Protein AF-A0AAC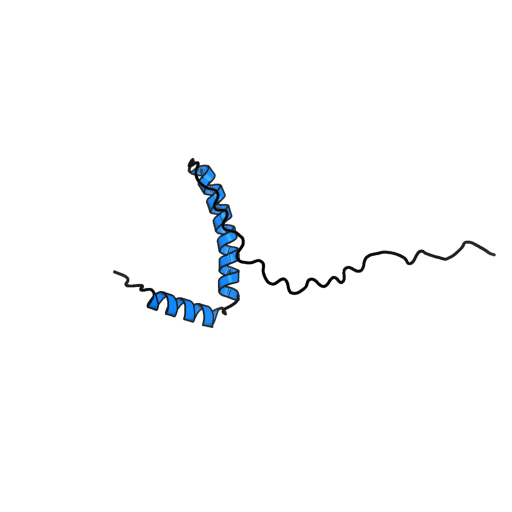9HPM7-F1 (afdb_monomer)

Foldseek 3Di:
DPPCDPVVVVVVVVVVCVVQNPVRVVVVVLVVVVVVVVVVVVVVVVVPDDDDDPPPDPPDPDDPPDPDDPPDDDDDPDPPDDDDDD

Radius of gyration: 26.76 Å; Cα contacts (8 Å, |Δi|>4): 8; chains: 1; bounding box: 82×60×37 Å

Secondary structure (DSSP, 8-state):
-----HHHHHHHHHHHHHHH-TTHHHHHHHHHHHHHHHHHHHHHHHTT----------TT--------------------------

pLDDT: mean 73.32, std 16.23, range [45.03, 95.62]

Solvent-accessible surface area (backbone atoms only — not comparable to full-atom values): 5919 Å² total; per-residue (Å²): 138,82,86,76,44,75,66,56,52,51,51,54,51,49,52,49,32,71,75,61,32,79,70,44,55,60,52,52,51,50,57,52,47,51,53,50,48,52,55,49,53,58,50,42,68,74,65,75,64,94,75,81,85,82,82,74,70,81,90,77,83,72,84,89,78,76,88,67,86,78,77,80,76,77,95,78,82,73,86,86,70,79,90,80,89,135

Mean predicted aligned error: 16.56 Å

Sequence (86 aa):
MFGLGATELLIIAGVLVLLFGATKLPQMARSLGQSARILKAETKGFRGDKGETPAVEAAGSEAPGVQAAQVQQPVQTAPSAPVDKS

InterPro domains:
  IPR003369 Sec-independent protein translocase protein TatA/B/E [PF02416] (2-47)
  IPR006312 Sec-in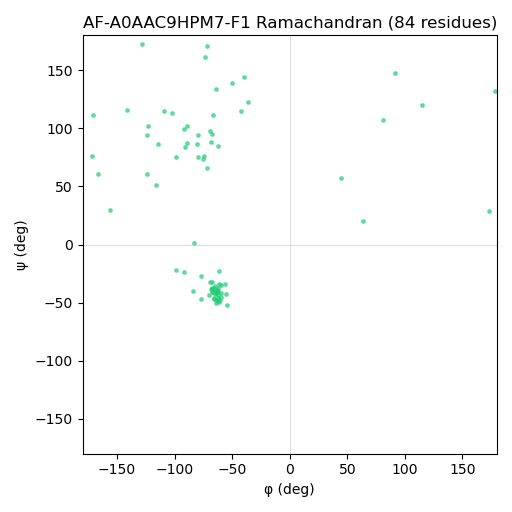dependent protein translocase protein TatA/E [MF_00236] (1-84)

Structure (mmCIF, N/CA/C/O backbone):
data_AF-A0AAC9HPM7-F1
#
_entry.id   AF-A0AAC9HPM7-F1
#
loop_
_atom_site.group_PDB
_atom_site.id
_atom_site.type_symbol
_atom_site.label_atom_id
_atom_site.label_alt_id
_atom_site.label_comp_id
_atom_site.label_asym_id
_atom_site.label_entity_id
_atom_site.label_seq_id
_atom_site.pdbx_PDB_ins_code
_atom_site.Cartn_x
_atom_site.Cartn_y
_atom_site.Cartn_z
_atom_site.occupancy
_atom_site.B_iso_or_equiv
_atom_site.auth_seq_id
_atom_site.auth_comp_id
_atom_site.auth_asym_id
_atom_site.auth_atom_id
_atom_site.pdbx_PDB_model_num
ATOM 1 N N . MET A 1 1 ? 22.932 9.847 -3.756 1.00 52.19 1 MET A N 1
ATOM 2 C CA . MET A 1 1 ? 22.295 10.192 -5.043 1.00 52.19 1 MET A CA 1
ATOM 3 C C . MET A 1 1 ? 21.597 8.953 -5.594 1.00 52.19 1 MET A C 1
ATOM 5 O O . MET A 1 1 ? 22.122 8.306 -6.484 1.00 52.19 1 MET A O 1
ATOM 9 N N . PHE A 1 2 ? 20.461 8.562 -5.010 1.00 61.16 2 PHE A N 1
ATOM 10 C CA . PHE A 1 2 ? 19.631 7.490 -5.564 1.00 61.16 2 PHE A CA 1
ATOM 11 C C . PHE A 1 2 ? 18.605 8.156 -6.475 1.00 61.16 2 PHE A C 1
ATOM 13 O O . PHE A 1 2 ? 17.645 8.753 -5.995 1.00 61.16 2 PHE A O 1
ATOM 20 N N . GLY A 1 3 ? 18.880 8.136 -7.778 1.00 65.00 3 GLY A N 1
ATOM 21 C CA . GLY A 1 3 ? 17.993 8.642 -8.823 1.00 65.00 3 GLY A CA 1
ATOM 22 C C . GLY A 1 3 ? 16.792 7.722 -9.006 1.00 65.00 3 GLY A C 1
ATOM 23 O O . GLY A 1 3 ? 16.671 7.064 -10.028 1.00 65.00 3 GLY A O 1
ATOM 24 N N . LEU A 1 4 ? 15.936 7.635 -7.990 1.00 74.44 4 LEU A N 1
ATOM 25 C CA . LEU A 1 4 ? 14.633 6.994 -8.105 1.00 74.44 4 LEU A CA 1
ATOM 26 C C . LEU A 1 4 ? 13.691 8.003 -8.757 1.00 74.44 4 LEU A C 1
ATOM 28 O O . LEU A 1 4 ? 13.039 8.797 -8.078 1.00 74.44 4 LEU A O 1
ATOM 32 N N . GLY A 1 5 ? 13.697 8.021 -10.085 1.00 87.25 5 GLY A N 1
ATOM 33 C CA . GLY A 1 5 ? 12.742 8.780 -10.865 1.00 87.25 5 GLY A CA 1
ATOM 34 C C . GLY A 1 5 ? 11.355 8.143 -10.814 1.00 87.25 5 GLY A C 1
ATOM 35 O O . GLY A 1 5 ? 11.152 7.022 -10.336 1.00 87.25 5 GLY A O 1
ATOM 36 N N . ALA A 1 6 ? 10.371 8.872 -11.338 1.00 88.81 6 ALA A N 1
ATOM 37 C CA . ALA A 1 6 ? 9.009 8.363 -11.472 1.00 88.81 6 ALA A CA 1
ATOM 38 C C . ALA A 1 6 ? 8.964 7.052 -12.285 1.00 88.81 6 ALA A C 1
ATOM 40 O O . ALA A 1 6 ? 8.173 6.162 -11.979 1.00 88.81 6 ALA A O 1
ATOM 41 N N . THR A 1 7 ? 9.847 6.910 -13.279 1.00 91.75 7 THR A N 1
ATOM 42 C CA . THR A 1 7 ? 9.950 5.720 -14.132 1.00 91.75 7 THR A CA 1
ATOM 43 C C . THR A 1 7 ? 10.397 4.486 -13.348 1.00 91.75 7 THR A C 1
ATOM 45 O O . THR A 1 7 ? 9.768 3.436 -13.455 1.00 91.75 7 THR A O 1
ATOM 48 N N . GLU A 1 8 ? 11.432 4.591 -12.515 1.00 91.88 8 GLU A N 1
ATOM 49 C CA . GLU A 1 8 ? 11.926 3.481 -11.695 1.00 91.88 8 GLU A CA 1
ATOM 50 C C . GLU A 1 8 ? 10.870 3.017 -10.686 1.00 91.88 8 GLU A C 1
ATOM 52 O O . GLU A 1 8 ? 10.664 1.813 -10.514 1.00 91.88 8 GLU A O 1
ATOM 57 N N . LEU A 1 9 ? 10.145 3.954 -10.062 1.00 92.12 9 LEU A N 1
ATOM 58 C CA . LEU A 1 9 ? 9.041 3.614 -9.162 1.00 92.12 9 LEU A CA 1
ATOM 59 C C . LEU A 1 9 ? 7.909 2.877 -9.884 1.00 92.12 9 LEU A C 1
ATOM 61 O O . LEU A 1 9 ? 7.365 1.924 -9.327 1.00 92.12 9 LEU A O 1
ATOM 65 N N . LEU A 1 10 ? 7.578 3.267 -11.118 1.00 93.00 10 LEU A N 1
ATOM 66 C CA . LEU A 1 10 ? 6.584 2.556 -11.926 1.00 93.00 10 LEU A CA 1
ATOM 67 C C . LEU A 1 10 ? 7.031 1.133 -12.266 1.00 93.00 10 LEU A C 1
ATOM 69 O O . LEU A 1 10 ? 6.214 0.217 -12.195 1.00 93.00 10 LEU A O 1
ATOM 73 N N . ILE A 1 11 ? 8.312 0.924 -12.583 1.00 94.75 11 ILE A N 1
ATOM 74 C CA . ILE A 1 11 ? 8.853 -0.414 -12.860 1.00 94.75 11 ILE A CA 1
ATOM 75 C C . ILE A 1 11 ? 8.757 -1.295 -11.609 1.00 94.75 11 ILE A C 1
ATOM 77 O O . ILE A 1 11 ? 8.247 -2.412 -11.684 1.00 94.75 11 ILE A O 1
ATOM 81 N N . ILE A 1 12 ? 9.182 -0.791 -10.446 1.00 93.31 12 ILE A N 1
ATOM 82 C CA . ILE A 1 12 ? 9.111 -1.535 -9.179 1.00 93.31 12 ILE A CA 1
ATOM 83 C C . ILE A 1 12 ? 7.655 -1.852 -8.820 1.00 93.31 12 ILE A C 1
ATOM 85 O O . ILE A 1 12 ? 7.336 -2.992 -8.479 1.00 93.31 12 ILE A O 1
ATOM 89 N N . ALA A 1 13 ? 6.756 -0.871 -8.937 1.00 92.44 13 ALA A N 1
ATOM 90 C CA . ALA A 1 13 ? 5.328 -1.079 -8.723 1.00 92.44 13 ALA A CA 1
ATOM 91 C C . ALA A 1 13 ? 4.764 -2.134 -9.688 1.00 92.44 13 ALA A C 1
ATOM 93 O O . ALA A 1 13 ? 4.014 -3.007 -9.259 1.00 92.44 13 ALA A O 1
ATOM 94 N N . GLY A 1 14 ? 5.174 -2.111 -10.959 1.00 94.62 14 GLY A N 1
ATOM 95 C CA . GLY A 1 14 ? 4.806 -3.112 -11.958 1.00 94.62 14 GLY A CA 1
ATOM 96 C C . GLY A 1 14 ? 5.244 -4.525 -11.570 1.00 94.62 14 GLY A C 1
ATOM 97 O O . GLY A 1 14 ? 4.436 -5.450 -11.625 1.00 94.62 14 GLY A O 1
ATOM 98 N N . VAL A 1 15 ? 6.482 -4.695 -11.095 1.00 95.62 15 VAL A N 1
ATOM 99 C CA . VAL A 1 15 ? 6.980 -5.991 -10.599 1.00 95.62 15 VAL A CA 1
ATOM 100 C C . VAL A 1 15 ? 6.171 -6.464 -9.387 1.00 95.62 15 VAL A C 1
ATOM 102 O O . VAL A 1 15 ? 5.763 -7.622 -9.338 1.00 95.62 15 VAL A O 1
ATOM 105 N N . LEU A 1 16 ? 5.867 -5.578 -8.433 1.00 93.56 16 LEU A N 1
ATOM 106 C CA . LEU A 1 16 ? 5.032 -5.923 -7.278 1.00 93.56 16 LEU A CA 1
ATOM 107 C C . LEU A 1 16 ? 3.611 -6.328 -7.693 1.00 93.56 16 LEU A C 1
ATOM 109 O O . LEU A 1 16 ? 3.062 -7.280 -7.142 1.00 93.56 16 LEU A O 1
ATOM 113 N N . VAL A 1 17 ? 3.013 -5.643 -8.672 1.00 93.81 17 VAL A N 1
ATOM 114 C CA . VAL A 1 17 ? 1.702 -6.015 -9.227 1.00 93.81 17 VAL A CA 1
ATOM 115 C C . VAL A 1 17 ? 1.768 -7.395 -9.880 1.00 93.81 17 VAL A C 1
ATOM 117 O O . VAL A 1 17 ? 0.822 -8.163 -9.741 1.00 93.81 17 VAL A O 1
ATOM 120 N N . LEU A 1 18 ? 2.870 -7.737 -10.550 1.00 94.62 18 LEU A N 1
ATOM 121 C CA . LEU A 1 18 ? 3.045 -9.042 -11.186 1.00 94.62 18 LEU A CA 1
ATOM 122 C C . LEU A 1 18 ? 3.176 -10.181 -10.161 1.00 94.62 18 LEU A C 1
ATOM 124 O O . LEU A 1 18 ? 2.628 -11.258 -10.374 1.00 94.62 18 LEU A O 1
ATOM 128 N N . LEU A 1 19 ? 3.868 -9.937 -9.044 1.00 94.44 19 LEU A N 1
ATOM 129 C CA . LEU A 1 19 ? 4.070 -10.922 -7.973 1.00 94.44 19 LEU A CA 1
ATOM 130 C C . LEU A 1 19 ? 2.828 -11.098 -7.088 1.00 94.44 19 LEU A C 1
ATOM 132 O O . LEU A 1 19 ? 2.444 -12.221 -6.772 1.00 94.44 19 LEU A O 1
ATOM 136 N N . PHE A 1 20 ? 2.219 -9.992 -6.658 1.00 91.00 20 PHE A N 1
ATOM 137 C CA . PHE A 1 20 ? 1.130 -10.000 -5.676 1.00 91.00 20 PHE A CA 1
ATOM 138 C C . PHE A 1 20 ? -0.263 -9.909 -6.313 1.00 91.00 20 PHE A C 1
ATOM 140 O O . PHE A 1 20 ? -1.250 -10.307 -5.696 1.00 91.00 20 PHE A O 1
ATOM 147 N N . GLY A 1 21 ? -0.365 -9.401 -7.540 1.00 88.75 21 GLY A N 1
ATOM 148 C CA . GLY A 1 21 ? -1.620 -9.145 -8.240 1.00 88.75 21 GLY A CA 1
ATOM 149 C C . GLY A 1 21 ? -2.165 -7.728 -8.017 1.00 88.75 21 GLY A C 1
ATOM 150 O O . GLY A 1 21 ? -2.044 -7.140 -6.937 1.00 88.75 21 GLY A O 1
ATOM 151 N N . ALA A 1 22 ? -2.846 -7.195 -9.038 1.00 88.31 22 ALA A N 1
ATOM 152 C CA . ALA A 1 22 ? -3.401 -5.835 -9.046 1.00 88.31 22 ALA A CA 1
ATOM 153 C C . ALA A 1 22 ? -4.459 -5.580 -7.955 1.00 88.31 22 ALA A C 1
ATOM 155 O O . ALA A 1 22 ? -4.679 -4.439 -7.562 1.00 88.31 22 ALA A O 1
ATOM 156 N N . THR A 1 23 ? -5.101 -6.630 -7.435 1.00 88.44 23 THR A N 1
ATOM 157 C CA . THR A 1 23 ? -6.131 -6.529 -6.387 1.00 88.44 23 THR A CA 1
ATOM 158 C C . THR A 1 23 ? -5.572 -6.642 -4.968 1.00 88.44 23 THR A C 1
ATOM 160 O O . THR A 1 23 ? -6.186 -6.127 -4.034 1.00 88.44 23 THR A O 1
ATOM 163 N N . LYS A 1 24 ? -4.406 -7.274 -4.773 1.00 87.62 24 LYS A N 1
ATOM 164 C CA . LYS A 1 24 ? -3.831 -7.503 -3.436 1.00 87.62 24 LYS A CA 1
ATOM 165 C C . LYS A 1 24 ? -3.033 -6.318 -2.922 1.00 87.62 24 LYS A C 1
ATOM 167 O O . LYS A 1 24 ? -3.197 -5.962 -1.761 1.00 87.62 24 LYS A O 1
ATOM 172 N N . LEU A 1 25 ? -2.251 -5.654 -3.771 1.00 91.12 25 LEU A N 1
ATOM 173 C CA . LEU A 1 25 ? -1.537 -4.432 -3.384 1.00 91.12 25 LEU A CA 1
ATOM 174 C C . LEU A 1 25 ? -2.448 -3.337 -2.800 1.00 91.12 25 LEU A C 1
ATOM 176 O O . LEU A 1 25 ? -2.166 -2.885 -1.689 1.00 91.12 25 LEU A O 1
ATOM 180 N N . PRO A 1 26 ? -3.555 -2.925 -3.455 1.00 85.06 26 PRO A N 1
ATOM 181 C CA . PRO A 1 26 ? -4.428 -1.893 -2.897 1.00 85.06 26 PRO A CA 1
ATOM 182 C C . PRO A 1 26 ? -5.151 -2.368 -1.634 1.00 85.06 26 PRO A C 1
ATOM 184 O O . PRO A 1 26 ? -5.396 -1.571 -0.732 1.00 85.06 26 PRO A O 1
ATOM 187 N N . GLN A 1 27 ? -5.471 -3.660 -1.532 1.00 90.44 27 GLN A N 1
ATOM 188 C CA . GLN A 1 27 ? -6.130 -4.212 -0.352 1.00 90.44 27 GLN A CA 1
ATOM 189 C C . GLN A 1 27 ? -5.193 -4.233 0.867 1.00 90.44 27 GLN A C 1
ATOM 191 O O . GLN A 1 27 ? -5.602 -3.800 1.943 1.00 90.44 27 GLN A O 1
ATOM 196 N N . MET A 1 28 ? -3.931 -4.635 0.680 1.00 90.62 28 MET A N 1
ATOM 197 C CA . MET A 1 28 ? -2.885 -4.579 1.709 1.00 90.62 28 MET A CA 1
ATOM 198 C C . MET A 1 28 ? -2.550 -3.136 2.104 1.00 90.62 28 MET A C 1
ATOM 200 O O . MET A 1 28 ? -2.430 -2.830 3.289 1.00 90.62 28 MET A O 1
ATOM 204 N N . ALA A 1 29 ? -2.450 -2.224 1.131 1.00 90.56 29 ALA A N 1
ATOM 205 C C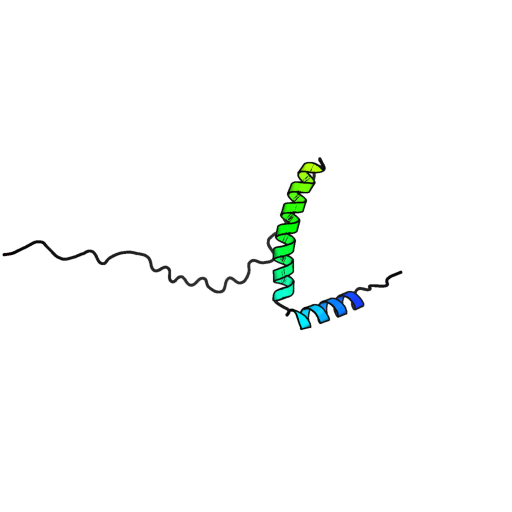A . ALA A 1 29 ? -2.203 -0.809 1.396 1.00 90.56 29 ALA A CA 1
ATOM 206 C C . ALA A 1 29 ? -3.344 -0.165 2.199 1.00 90.56 29 ALA A C 1
ATOM 208 O O . ALA A 1 29 ? -3.082 0.593 3.132 1.00 90.56 29 ALA A O 1
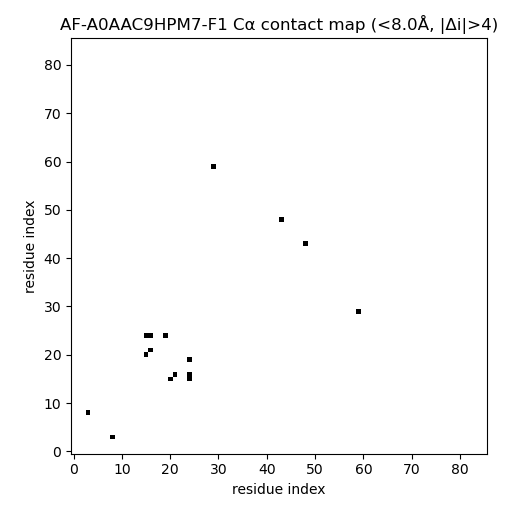ATOM 209 N N . ARG A 1 30 ? -4.608 -0.493 1.888 1.00 89.06 30 ARG A N 1
ATOM 210 C CA . ARG A 1 30 ? -5.776 -0.004 2.638 1.00 89.06 30 ARG A CA 1
ATOM 211 C C . ARG A 1 30 ? -5.780 -0.498 4.085 1.00 89.06 30 ARG A C 1
ATOM 213 O O . ARG A 1 30 ? -5.932 0.328 4.981 1.00 89.06 30 ARG A O 1
ATOM 220 N N . SER A 1 31 ? -5.566 -1.794 4.332 1.00 88.94 31 SER A N 1
ATOM 221 C CA . SER A 1 31 ? -5.539 -2.327 5.704 1.00 88.94 31 SER A CA 1
ATOM 222 C C . SER A 1 31 ? -4.353 -1.792 6.509 1.00 88.94 31 SER A C 1
ATOM 224 O O . SER A 1 31 ? -4.508 -1.419 7.669 1.00 88.94 31 SER A O 1
ATOM 226 N N . LEU A 1 32 ? -3.172 -1.690 5.888 1.00 91.81 32 LEU A N 1
ATOM 227 C CA . LEU A 1 32 ? -1.981 -1.139 6.536 1.00 91.81 32 LEU A CA 1
ATOM 228 C C . LEU A 1 32 ? -2.137 0.363 6.824 1.00 91.81 32 LEU A C 1
ATOM 230 O O . LEU A 1 32 ? -1.758 0.836 7.895 1.00 91.81 32 LEU A O 1
ATOM 234 N N . GLY A 1 33 ? -2.744 1.106 5.896 1.00 88.44 33 GLY A N 1
ATOM 235 C CA . GLY A 1 33 ? -3.042 2.528 6.045 1.00 88.44 33 GLY A CA 1
ATOM 236 C C . GLY A 1 33 ? -4.061 2.814 7.148 1.00 88.44 33 GLY A C 1
ATOM 237 O O . GLY A 1 33 ? -3.902 3.788 7.883 1.00 88.44 33 GLY A O 1
ATOM 238 N N . GLN A 1 34 ? -5.069 1.952 7.319 1.00 89.75 34 GLN A N 1
ATOM 239 C CA . GLN A 1 34 ? -6.024 2.045 8.427 1.00 89.75 34 GLN A CA 1
ATOM 240 C C . GLN A 1 34 ? -5.326 1.895 9.785 1.00 89.75 34 GLN A C 1
ATOM 242 O O . GLN A 1 34 ? -5.491 2.767 10.639 1.00 89.75 34 GLN A O 1
ATOM 247 N N . SER A 1 35 ? -4.481 0.872 9.962 1.00 90.19 35 SER A N 1
ATOM 248 C CA . SER A 1 35 ? -3.692 0.699 11.191 1.00 90.19 35 SER A CA 1
ATOM 249 C C . SER A 1 35 ? -2.765 1.890 11.436 1.00 90.19 35 SER A C 1
ATOM 251 O O . SER A 1 35 ? -2.759 2.462 12.526 1.00 90.19 35 SER A O 1
ATOM 253 N N . ALA A 1 36 ? -2.027 2.326 10.408 1.00 91.31 36 ALA A N 1
ATOM 254 C CA . ALA A 1 36 ? -1.117 3.466 10.503 1.00 91.31 36 ALA A CA 1
ATOM 255 C C . ALA A 1 36 ? -1.839 4.777 10.861 1.00 91.31 36 ALA A C 1
ATOM 257 O O . ALA A 1 36 ? -1.280 5.607 11.577 1.00 91.31 36 ALA A O 1
ATOM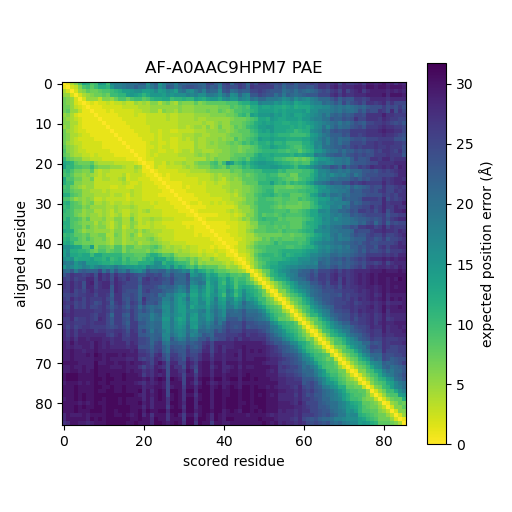 258 N N . ARG A 1 37 ? -3.084 4.974 10.406 1.00 86.62 37 ARG A N 1
ATOM 259 C CA . ARG A 1 37 ? -3.900 6.149 10.745 1.00 86.62 37 ARG A CA 1
ATOM 260 C C . ARG A 1 37 ? -4.300 6.159 12.218 1.00 86.62 37 ARG A C 1
ATOM 262 O O . ARG A 1 37 ? -4.237 7.220 12.831 1.00 86.62 37 ARG A O 1
ATOM 269 N N . ILE A 1 38 ? -4.659 5.003 12.778 1.00 87.69 38 ILE A N 1
ATOM 270 C CA . ILE A 1 38 ? -4.991 4.854 14.205 1.00 87.69 38 ILE A CA 1
ATOM 271 C C . ILE A 1 38 ? -3.749 5.148 15.055 1.00 87.69 38 ILE A C 1
ATOM 273 O O . ILE A 1 38 ? -3.773 6.041 15.898 1.00 87.69 38 ILE A O 1
ATOM 277 N N . LEU A 1 39 ? -2.622 4.509 14.724 1.00 90.12 39 LEU A N 1
ATOM 278 C CA . LEU A 1 39 ? -1.321 4.747 15.361 1.00 90.12 39 LEU A CA 1
ATOM 279 C C . LEU A 1 39 ? -0.908 6.230 15.298 1.00 90.12 39 LEU A C 1
ATOM 281 O O . LEU A 1 39 ? -0.435 6.800 16.283 1.00 90.12 39 LEU A O 1
ATOM 285 N N . LYS A 1 40 ? -1.105 6.886 14.147 1.00 84.50 40 LYS A N 1
ATOM 286 C CA . LYS A 1 40 ? -0.802 8.312 13.959 1.00 84.50 40 LYS A CA 1
ATOM 287 C C . LYS A 1 40 ? -1.731 9.209 14.778 1.00 84.50 40 LYS A C 1
ATOM 289 O O . LYS A 1 40 ? -1.256 10.211 15.305 1.00 84.50 40 LYS A O 1
ATOM 294 N N . ALA A 1 41 ? -3.013 8.863 14.900 1.00 85.69 41 ALA A N 1
ATOM 295 C CA . ALA A 1 41 ? -3.980 9.608 15.703 1.00 85.69 41 ALA A CA 1
ATOM 296 C C . ALA A 1 41 ? -3.645 9.539 17.202 1.00 85.69 41 ALA A C 1
ATOM 298 O O . ALA A 1 41 ? -3.583 10.575 17.862 1.00 85.69 41 ALA A O 1
ATOM 299 N N . GLU A 1 42 ? -3.326 8.349 17.713 1.00 83.06 42 GLU A N 1
ATOM 300 C CA . GLU A 1 42 ? -2.893 8.162 19.103 1.00 83.06 42 GLU A CA 1
ATOM 301 C C . GLU A 1 42 ? -1.561 8.880 19.377 1.00 83.06 42 GLU A C 1
ATOM 303 O O . GLU A 1 42 ? -1.414 9.596 20.368 1.00 83.06 42 GLU A O 1
ATOM 308 N N . THR A 1 43 ? -0.607 8.795 18.443 1.00 85.25 43 THR A N 1
ATOM 309 C CA . THR A 1 43 ? 0.697 9.468 18.570 1.00 85.25 43 THR A CA 1
ATOM 310 C C . THR A 1 43 ? 0.590 10.998 18.471 1.00 85.25 43 THR A C 1
ATOM 312 O O . THR A 1 43 ? 1.360 11.708 19.121 1.00 85.25 43 THR A O 1
ATOM 315 N N . LYS A 1 44 ? -0.355 11.538 17.683 1.00 80.62 44 LYS A N 1
ATOM 316 C CA . LYS A 1 44 ? -0.636 12.988 17.588 1.00 80.62 44 LYS A CA 1
ATOM 317 C C . LYS A 1 44 ? -1.174 13.525 18.921 1.00 80.62 44 LYS A C 1
ATOM 319 O O . LYS A 1 44 ? -0.773 14.615 19.319 1.00 80.62 44 LYS A O 1
ATOM 324 N N . GLY A 1 45 ? -1.969 12.734 19.651 1.00 71.75 45 GLY A N 1
ATOM 325 C CA . GLY A 1 45 ? -2.410 13.051 21.016 1.00 71.75 45 GLY A CA 1
ATOM 326 C C . GLY A 1 45 ? -1.254 13.214 22.011 1.00 71.75 45 GLY A C 1
ATOM 327 O O . GLY A 1 45 ? -1.290 14.105 22.854 1.00 71.75 45 GLY A O 1
ATOM 328 N N . PHE A 1 46 ? -0.180 12.434 21.853 1.00 68.31 46 PHE A N 1
ATOM 329 C CA . PHE A 1 46 ? 1.048 12.572 22.651 1.00 68.31 46 PHE A CA 1
ATOM 330 C C . PHE A 1 46 ? 1.945 13.742 22.225 1.00 68.31 46 PHE A C 1
ATOM 332 O O . PHE A 1 46 ? 2.702 14.259 23.043 1.00 68.31 46 PHE A O 1
ATOM 339 N N . ARG A 1 47 ? 1.895 14.164 20.954 1.00 71.50 47 ARG A N 1
ATOM 340 C CA . ARG A 1 47 ? 2.726 15.262 20.422 1.00 71.50 47 ARG A CA 1
ATOM 341 C C . ARG A 1 47 ? 2.164 16.667 20.688 1.00 71.50 47 ARG A C 1
ATOM 343 O O . ARG A 1 47 ? 2.798 17.631 20.277 1.00 71.50 47 ARG A O 1
ATOM 350 N N . GLY A 1 48 ? 1.026 16.796 21.377 1.00 59.28 48 GLY A N 1
ATOM 351 C CA . GLY A 1 48 ? 0.519 18.080 21.883 1.00 59.28 48 GLY A CA 1
ATOM 352 C C . GLY A 1 48 ? 0.163 19.124 20.816 1.00 59.28 48 GLY A C 1
ATOM 353 O O . GLY A 1 48 ? 0.098 20.307 21.136 1.00 59.28 48 GLY A O 1
ATOM 354 N N . ASP A 1 49 ? -0.066 18.714 1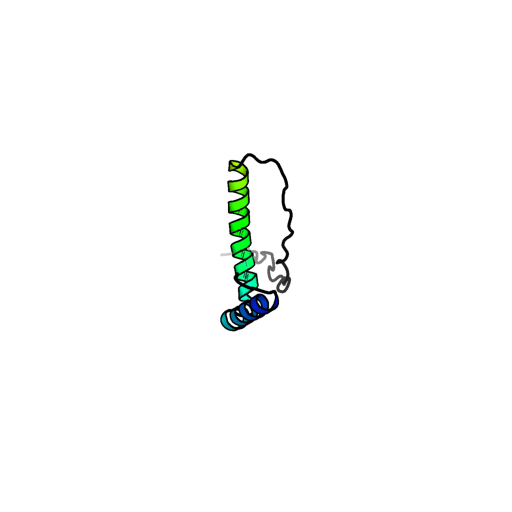9.566 1.00 57.44 49 ASP A N 1
ATOM 355 C CA . ASP A 1 49 ? -0.292 19.633 18.449 1.00 57.44 49 ASP A CA 1
ATOM 356 C C . ASP A 1 49 ? -1.753 19.597 17.974 1.00 57.44 49 ASP A C 1
ATOM 358 O O . ASP A 1 49 ? -2.264 18.582 17.488 1.00 57.44 49 ASP A O 1
ATOM 362 N N . LYS A 1 50 ? -2.435 20.730 18.159 1.00 62.34 50 LYS A N 1
ATOM 363 C CA . LYS A 1 50 ? -3.860 20.948 17.898 1.00 62.34 50 LYS A CA 1
ATOM 364 C C . LYS A 1 50 ? -4.015 21.420 16.452 1.00 62.34 50 LYS A C 1
ATOM 366 O O . LYS A 1 50 ? -4.030 22.614 16.183 1.00 62.34 50 LYS A O 1
ATOM 371 N N . GLY A 1 51 ? -4.120 20.479 15.521 1.00 60.31 51 GLY A N 1
ATOM 372 C CA . GLY A 1 51 ? -4.271 20.819 14.109 1.00 60.31 51 GLY A CA 1
ATOM 373 C C . GLY A 1 51 ? -4.595 19.616 13.240 1.00 60.31 51 GLY A C 1
ATOM 374 O O . GLY A 1 51 ? -3.739 18.753 13.038 1.00 60.31 51 GLY A O 1
ATOM 375 N N . GLU A 1 52 ? -5.833 19.636 12.741 1.00 58.84 52 GLU A N 1
ATOM 376 C CA . GLU A 1 52 ? -6.344 18.969 11.538 1.00 58.84 52 GLU A CA 1
ATOM 377 C C . GLU A 1 52 ? -6.712 17.481 11.652 1.00 58.84 52 GLU A C 1
ATOM 379 O O . GLU A 1 52 ? -5.881 16.575 11.677 1.00 58.84 52 GLU A O 1
ATOM 384 N N . THR A 1 53 ? -8.025 17.241 11.646 1.00 59.97 53 THR A N 1
ATOM 385 C CA . THR A 1 53 ? -8.682 15.990 11.263 1.00 59.97 53 THR A CA 1
ATOM 386 C C . THR A 1 53 ? -8.467 15.757 9.767 1.00 59.97 53 THR A C 1
ATOM 388 O O . THR A 1 53 ? -9.080 16.455 8.959 1.00 59.97 53 THR A O 1
ATOM 391 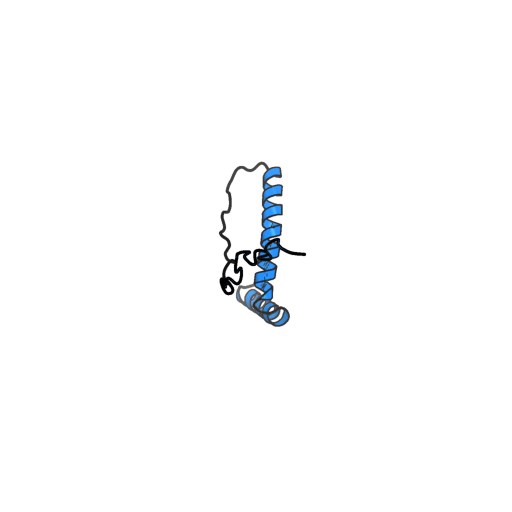N N . PRO A 1 54 ? -7.687 14.749 9.334 1.00 56.94 54 PRO A N 1
ATOM 392 C CA . PRO A 1 54 ? -7.741 14.337 7.949 1.00 56.94 54 PRO A CA 1
ATOM 393 C C . PRO A 1 54 ? -8.974 13.453 7.817 1.00 56.94 54 PRO A C 1
ATOM 395 O O . PRO A 1 54 ? -8.917 12.255 8.095 1.00 56.94 54 PRO A O 1
ATOM 398 N N . ALA A 1 55 ? -10.101 14.039 7.421 1.00 59.28 55 ALA A N 1
ATOM 399 C CA . ALA A 1 55 ? -11.163 13.316 6.743 1.00 59.28 55 ALA A CA 1
ATOM 400 C C . ALA A 1 55 ? -10.689 13.060 5.306 1.00 59.28 55 ALA A C 1
ATOM 402 O O . ALA A 1 55 ? -11.080 13.750 4.376 1.00 59.28 55 ALA A O 1
ATOM 403 N N . VAL A 1 56 ? -9.787 12.092 5.128 1.00 55.03 56 VAL A N 1
ATOM 404 C CA . VAL A 1 56 ? -9.673 11.438 3.825 1.00 55.03 56 VAL A CA 1
ATOM 405 C C . VAL A 1 56 ? -10.635 10.269 3.879 1.00 55.03 56 VAL A C 1
ATOM 407 O O . VAL A 1 56 ? -10.437 9.279 4.597 1.00 55.03 56 VAL A O 1
ATOM 410 N N . GLU A 1 57 ? -11.748 10.542 3.218 1.00 54.75 57 GLU A N 1
ATOM 411 C CA . GLU A 1 57 ? -12.839 9.675 2.839 1.00 54.75 57 GLU A CA 1
ATOM 412 C C . GLU A 1 57 ? -12.336 8.305 2.385 1.00 54.75 57 GLU A C 1
ATOM 414 O O . GLU A 1 57 ? -11.269 8.153 1.783 1.00 54.75 57 GLU A O 1
ATOM 419 N N . ALA A 1 58 ? -13.121 7.292 2.722 1.00 58.62 58 ALA A N 1
ATOM 420 C CA . ALA A 1 58 ? -12.898 5.912 2.363 1.00 58.62 58 ALA A CA 1
ATOM 421 C C . ALA A 1 58 ? -12.936 5.724 0.835 1.00 58.62 58 ALA A C 1
ATOM 423 O O . ALA A 1 58 ? -13.941 5.298 0.277 1.00 58.62 58 ALA A O 1
ATOM 424 N N . ALA A 1 59 ? -11.819 5.947 0.145 1.00 57.47 59 ALA A N 1
ATOM 425 C CA . ALA A 1 59 ? -11.641 5.458 -1.218 1.00 57.47 59 ALA A CA 1
ATOM 426 C C . ALA A 1 59 ? -11.374 3.943 -1.171 1.00 57.47 59 ALA A C 1
ATOM 428 O O . ALA A 1 59 ? -10.241 3.472 -1.320 1.00 57.47 59 ALA A O 1
ATOM 429 N N . GLY A 1 60 ? -12.423 3.169 -0.891 1.00 56.84 60 GLY A N 1
ATOM 430 C CA . GLY A 1 60 ? -12.364 1.713 -0.816 1.00 56.84 60 GLY A CA 1
ATOM 431 C C . GLY A 1 60 ? -13.622 1.015 -0.321 1.00 56.84 60 GLY A C 1
ATOM 432 O O . GLY A 1 60 ? -13.492 -0.056 0.260 1.00 56.84 60 GLY A O 1
ATOM 433 N N . SER A 1 61 ? -14.805 1.593 -0.534 1.00 60.25 61 SER A N 1
ATOM 434 C CA . SER A 1 61 ? -16.077 0.884 -0.378 1.00 60.25 61 SER A CA 1
ATOM 435 C C . SER A 1 61 ? -16.901 0.961 -1.661 1.00 60.25 61 SER A C 1
ATOM 437 O O . SER A 1 61 ? -18.016 1.454 -1.643 1.00 60.25 61 SER A O 1
ATOM 439 N N . GLU A 1 62 ? -16.355 0.432 -2.755 1.00 52.81 62 GLU A N 1
ATOM 440 C CA . GLU A 1 62 ? -17.140 -0.188 -3.827 1.00 52.81 62 GLU A CA 1
ATOM 441 C C . GLU A 1 62 ? -16.335 -1.416 -4.289 1.00 52.81 62 GLU A C 1
ATOM 443 O O . GLU A 1 62 ? -15.159 -1.297 -4.623 1.00 52.81 62 GLU A O 1
ATOM 448 N N . ALA A 1 63 ? -16.809 -2.652 -4.137 1.00 45.03 63 ALA A N 1
ATOM 449 C CA . ALA A 1 63 ? -18.039 -3.169 -4.722 1.00 45.03 63 ALA A CA 1
ATOM 450 C C . ALA A 1 63 ? -19.256 -3.279 -3.774 1.00 45.03 63 ALA A C 1
ATOM 452 O O . ALA A 1 63 ? -19.310 -4.183 -2.937 1.00 45.03 63 ALA A O 1
ATOM 453 N N . PRO A 1 64 ? -20.315 -2.480 -3.992 1.00 58.81 64 PRO A N 1
ATOM 454 C CA . PRO A 1 64 ? -21.683 -2.953 -3.870 1.00 58.81 64 PRO A CA 1
ATOM 455 C C . PRO A 1 64 ? -21.939 -3.932 -5.020 1.00 58.81 64 PRO A C 1
ATOM 457 O O . PRO A 1 64 ? -22.185 -3.561 -6.161 1.00 58.81 64 PRO A O 1
ATOM 460 N N . GLY A 1 65 ? -21.806 -5.216 -4.712 1.00 54.88 65 GLY A N 1
ATOM 461 C CA . GLY A 1 65 ? -21.998 -6.284 -5.684 1.00 54.88 65 GLY A CA 1
ATOM 462 C C . GLY A 1 65 ? 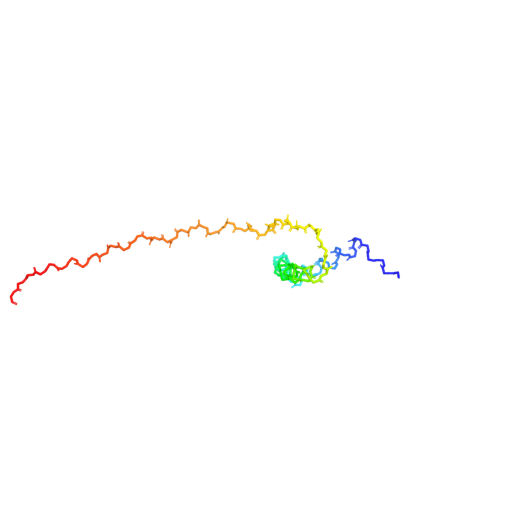-22.364 -7.613 -5.046 1.00 54.88 65 GLY A C 1
ATOM 463 O O . GLY A 1 65 ? -21.971 -8.633 -5.577 1.00 54.88 65 GLY A O 1
ATOM 464 N N . VAL A 1 66 ? -23.046 -7.587 -3.896 1.00 53.31 66 VAL A N 1
ATOM 465 C CA . VAL A 1 66 ? -23.971 -8.626 -3.398 1.00 53.31 66 VAL A CA 1
ATOM 466 C C . VAL A 1 66 ? -24.782 -8.036 -2.232 1.00 53.31 66 VAL A C 1
ATOM 468 O O . VAL A 1 66 ? -24.746 -8.507 -1.102 1.00 53.31 66 VAL A O 1
ATOM 471 N N . GLN A 1 67 ? -25.540 -6.970 -2.499 1.00 56.09 67 GLN A N 1
ATOM 472 C CA . GLN A 1 67 ? -26.848 -6.841 -1.853 1.00 56.09 67 GLN A CA 1
ATOM 473 C C . GLN A 1 67 ? -27.873 -7.490 -2.784 1.00 56.09 67 GLN A C 1
ATOM 475 O O . GLN A 1 67 ? -28.513 -6.842 -3.599 1.00 56.09 67 GLN A O 1
ATOM 480 N N . ALA A 1 68 ? -27.984 -8.806 -2.658 1.00 52.66 68 ALA A N 1
ATOM 481 C CA . ALA A 1 68 ? -29.275 -9.472 -2.615 1.00 52.66 68 ALA A CA 1
ATOM 482 C C . ALA A 1 68 ? -29.235 -10.247 -1.288 1.00 52.66 68 ALA A C 1
ATOM 484 O O . ALA A 1 68 ? -28.546 -11.247 -1.156 1.00 52.66 68 ALA A O 1
ATOM 485 N N . ALA A 1 69 ? -29.742 -9.699 -0.188 1.00 58.09 69 ALA A N 1
ATOM 486 C CA . ALA A 1 69 ? -31.167 -9.789 0.107 1.00 58.09 69 ALA A CA 1
ATOM 487 C C . ALA A 1 69 ? -31.723 -11.209 -0.139 1.00 58.09 69 ALA A C 1
ATOM 489 O O . ALA A 1 69 ? -32.666 -11.408 -0.894 1.00 58.09 69 ALA A O 1
ATOM 490 N N . GLN A 1 70 ? -31.134 -12.203 0.527 1.00 54.47 70 GLN A N 1
ATOM 491 C CA . GLN A 1 70 ? -31.846 -13.401 0.989 1.00 54.47 70 GLN A CA 1
ATOM 492 C C . GLN A 1 70 ? -31.795 -13.420 2.526 1.00 54.47 70 GLN A C 1
ATOM 494 O O . GLN A 1 70 ? -31.397 -14.390 3.154 1.00 54.47 70 GLN A O 1
ATOM 499 N N . VAL A 1 71 ? -32.174 -12.299 3.145 1.00 55.00 71 VAL A N 1
ATOM 500 C CA . VAL A 1 71 ? -32.746 -12.318 4.495 1.00 55.00 71 VAL A CA 1
ATOM 501 C C . VAL A 1 71 ? -34.253 -12.241 4.284 1.00 55.00 71 VAL A C 1
ATOM 503 O O . VAL A 1 71 ? -34.866 -11.184 4.407 1.00 55.00 71 VAL A O 1
ATOM 506 N N . GLN A 1 72 ? -34.840 -13.362 3.866 1.00 56.59 72 GLN A N 1
ATOM 507 C CA . GLN A 1 72 ? -36.276 -13.577 3.992 1.00 56.59 72 GLN A CA 1
ATOM 508 C C . GLN A 1 72 ? -36.566 -13.681 5.500 1.00 56.59 72 GLN A C 1
ATOM 510 O O . GLN A 1 72 ? -36.379 -14.724 6.117 1.00 56.59 72 GLN A O 1
ATOM 515 N N . GLN A 1 73 ? -36.947 -12.570 6.127 1.00 57.19 73 GLN A N 1
ATOM 516 C CA . GLN A 1 73 ? -37.833 -12.620 7.298 1.00 57.19 73 GLN A CA 1
ATOM 517 C C . GLN A 1 73 ? -39.258 -12.949 6.797 1.00 57.19 73 GLN A C 1
ATOM 519 O O . GLN A 1 73 ? -39.523 -12.675 5.623 1.00 57.19 73 GLN A O 1
ATOM 524 N N . PRO A 1 74 ? -40.225 -13.418 7.614 1.00 50.56 74 PRO A N 1
ATOM 525 C CA . PRO A 1 74 ? -40.189 -13.813 9.022 1.00 50.56 74 PRO A CA 1
ATOM 526 C C . PRO A 1 74 ? -40.774 -15.228 9.271 1.00 50.56 74 PRO A C 1
ATOM 528 O O . PRO A 1 74 ? -41.384 -15.863 8.417 1.00 50.56 74 PRO A O 1
ATOM 531 N N . VAL A 1 75 ? -40.623 -15.693 10.506 1.00 59.50 75 VAL A N 1
ATOM 532 C CA . VAL A 1 75 ? -41.419 -16.743 11.158 1.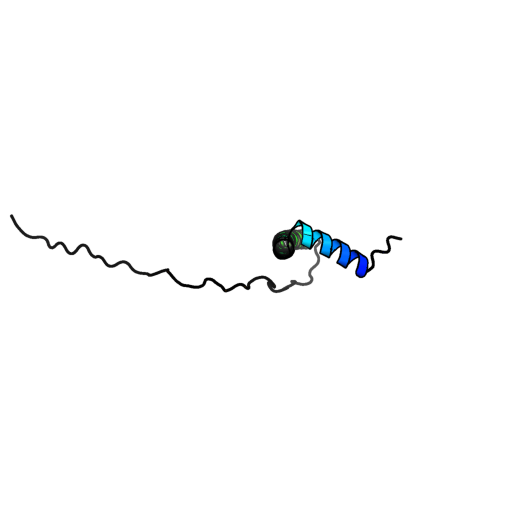00 59.50 75 VAL A CA 1
ATOM 533 C C . VAL A 1 75 ? -42.915 -16.724 10.780 1.00 59.50 75 VAL A C 1
ATOM 535 O O . VAL A 1 75 ? -43.586 -15.726 11.018 1.00 59.50 75 VAL A O 1
ATOM 538 N N . GLN A 1 76 ? -43.446 -17.833 10.243 1.00 59.66 76 GLN A N 1
ATOM 539 C CA . GLN A 1 76 ? -44.848 -18.273 10.386 1.00 59.66 76 GLN A CA 1
ATOM 540 C C . GLN A 1 76 ? -45.045 -19.688 9.799 1.00 59.66 76 GLN A C 1
ATOM 542 O O . GLN A 1 76 ? -45.631 -19.891 8.744 1.00 59.66 76 GLN A O 1
ATOM 547 N N . THR A 1 77 ? -44.602 -20.699 10.539 1.00 54.59 77 THR A N 1
ATOM 548 C CA . THR A 1 77 ? -45.435 -21.892 10.730 1.00 54.59 77 THR A CA 1
ATOM 549 C C . THR A 1 77 ? -45.769 -21.910 12.208 1.00 54.59 77 THR A C 1
ATOM 551 O O . THR A 1 77 ? -45.033 -22.455 13.030 1.00 54.59 77 THR A O 1
ATOM 554 N N . ALA A 1 78 ? -46.841 -21.198 12.554 1.00 54.78 78 ALA A N 1
ATOM 555 C CA . ALA A 1 78 ? -47.529 -21.428 13.809 1.00 54.78 78 ALA A CA 1
ATOM 556 C C . ALA A 1 78 ? -47.805 -22.940 13.934 1.00 54.78 78 ALA A C 1
ATOM 558 O O . ALA A 1 78 ? -48.170 -23.567 12.934 1.00 54.78 78 ALA A O 1
ATOM 559 N N . PRO A 1 79 ? -47.639 -23.543 15.121 1.00 59.78 79 PRO A N 1
ATOM 560 C CA . PRO A 1 79 ? -48.113 -24.892 15.367 1.00 59.78 79 PRO A CA 1
ATOM 561 C C . PRO A 1 79 ? -49.645 -24.858 15.352 1.00 59.78 79 PRO A C 1
ATOM 563 O O . PRO A 1 79 ? -50.298 -24.640 16.367 1.00 59.78 79 PRO A O 1
ATOM 566 N N . SER A 1 80 ? -50.235 -25.031 14.173 1.00 63.22 80 SER A N 1
ATOM 567 C CA . SER A 1 80 ? -51.655 -25.327 14.018 1.00 63.22 80 SER A CA 1
ATOM 568 C C . SER A 1 80 ? -51.867 -26.813 14.290 1.00 63.22 80 SER A C 1
ATOM 570 O O . SER A 1 80 ? -52.053 -27.602 13.372 1.00 63.22 80 SER A O 1
ATOM 572 N N . ALA A 1 81 ? -51.819 -27.203 15.559 1.00 64.56 81 ALA A N 1
ATOM 573 C CA . ALA A 1 81 ? -52.469 -28.424 16.010 1.00 64.56 81 ALA A CA 1
ATOM 574 C C . ALA A 1 81 ? -53.434 -28.030 17.134 1.00 64.56 81 ALA A C 1
ATOM 576 O O . ALA A 1 81 ? -52.986 -27.727 18.243 1.00 64.56 81 ALA A O 1
ATOM 577 N N . PRO A 1 82 ? -54.742 -27.939 16.842 1.00 66.19 82 PRO A N 1
ATOM 578 C CA . PRO A 1 82 ? -55.740 -27.713 17.866 1.00 66.19 82 PRO A CA 1
ATOM 579 C C . PRO A 1 82 ? -55.745 -28.905 18.822 1.00 66.19 82 PRO A C 1
ATOM 581 O O . PRO A 1 82 ? -55.749 -30.065 18.416 1.00 66.19 82 PRO A O 1
ATOM 584 N N . VAL A 1 83 ? -55.757 -28.585 20.109 1.00 68.00 83 VAL A N 1
ATOM 585 C CA . VAL A 1 83 ? -56.386 -29.405 21.141 1.00 68.00 83 VAL A CA 1
ATOM 586 C C . VAL A 1 83 ? -57.740 -29.918 20.634 1.00 68.00 83 VAL A C 1
ATOM 588 O O . VAL A 1 83 ? -58.615 -29.100 20.381 1.00 68.00 83 VAL A O 1
ATOM 591 N N . ASP A 1 84 ? -57.901 -31.232 20.451 1.00 65.12 84 ASP A N 1
ATOM 592 C CA . ASP A 1 84 ? -59.077 -32.003 20.893 1.00 65.12 84 ASP A CA 1
ATOM 593 C C . ASP A 1 84 ? -58.970 -33.488 20.488 1.00 65.12 84 ASP A C 1
ATOM 595 O O . ASP A 1 84 ? -58.782 -33.815 19.316 1.00 65.12 84 ASP A O 1
ATOM 599 N N . LYS A 1 85 ? -59.246 -34.338 21.485 1.00 53.69 85 LYS A N 1
ATOM 600 C CA . LYS A 1 85 ? -60.051 -35.573 21.447 1.00 53.69 85 LYS A CA 1
ATOM 601 C C . LYS A 1 85 ? -59.372 -36.933 21.702 1.00 53.69 85 LYS A C 1
ATOM 603 O O . LYS A 1 85 ? -58.585 -37.416 20.892 1.00 53.69 85 LYS A O 1
ATOM 608 N N . SER A 1 86 ? -59.905 -37.553 22.770 1.00 52.50 86 SER A N 1
ATOM 609 C CA . SER A 1 86 ? -59.932 -38.972 23.186 1.00 52.50 86 SER A CA 1
ATOM 610 C C . SER A 1 86 ? -58.908 -39.429 24.220 1.00 52.50 86 SER A C 1
ATOM 612 O O . SER A 1 86 ? -57.707 -39.512 23.904 1.00 52.50 86 SER A O 1
#

Organism: NCBI:txid340345